Protein AF-A0AAU5T8U6-F1 (afdb_monomer_lite)

Sequence (172 aa):
MTAVRATFSAGTVQLHRGPLGPRSTDRKGGPKYLASGFLRCGADLVAGGTCGRPMSGRSTTRSRKSPYNYVCNGAAGRGCGRCAISGPLVDDAIERLLFTEGGQGGVRLPDPMRLRWLYGEMAFDEKRRVVASVFDCLVIKPGRKGNHVWDYARVVPVWKWADRLRTPVVVA

Structure (mmCIF, N/CA/C/O backbone):
data_AF-A0AAU5T8U6-F1
#
_entry.id   AF-A0AAU5T8U6-F1
#
loop_
_atom_site.group_PDB
_atom_site.id
_atom_site.type_symbol
_atom_site.label_atom_id
_atom_site.label_alt_id
_atom_site.label_comp_id
_atom_site.label_asym_id
_atom_site.label_entity_id
_atom_site.label_seq_id
_atom_site.pdbx_PDB_ins_code
_atom_site.Cartn_x
_atom_site.Cartn_y
_atom_site.Cartn_z
_atom_site.occupancy
_atom_site.B_iso_or_equiv
_atom_site.auth_seq_id
_atom_site.auth_comp_id
_atom_site.auth_asym_id
_atom_site.auth_atom_id
_atom_site.pdbx_PDB_model_num
ATOM 1 N N . MET A 1 1 ? 45.856 -16.655 58.610 1.00 42.62 1 MET A N 1
ATOM 2 C CA . MET A 1 1 ? 45.299 -16.313 57.283 1.00 42.62 1 MET A CA 1
ATOM 3 C C . MET A 1 1 ? 43.802 -16.567 57.327 1.00 42.62 1 MET A C 1
ATOM 5 O O . MET A 1 1 ? 43.385 -17.668 57.655 1.00 42.62 1 MET A O 1
ATOM 9 N N . THR A 1 2 ? 43.024 -15.505 57.162 1.00 39.50 2 THR A N 1
ATOM 10 C CA . THR A 1 2 ? 41.605 -15.371 57.518 1.00 39.50 2 THR A CA 1
ATOM 11 C C . THR A 1 2 ? 40.702 -15.866 56.386 1.00 39.50 2 THR A C 1
ATOM 13 O O . THR A 1 2 ? 40.826 -15.406 55.255 1.00 39.50 2 THR A O 1
ATOM 16 N N . ALA A 1 3 ? 39.785 -16.791 56.681 1.00 47.53 3 ALA A N 1
ATOM 17 C CA . ALA A 1 3 ? 38.786 -17.272 55.731 1.00 47.53 3 ALA A CA 1
ATOM 18 C C . ALA A 1 3 ? 37.598 -16.296 55.669 1.00 47.53 3 ALA A C 1
ATOM 20 O O . ALA A 1 3 ? 36.869 -16.130 56.646 1.00 47.53 3 ALA A O 1
ATOM 21 N N . VAL A 1 4 ? 37.397 -15.656 54.516 1.00 43.59 4 VAL A N 1
ATOM 22 C CA . VAL A 1 4 ? 36.228 -14.808 54.243 1.00 43.59 4 VAL A CA 1
ATOM 23 C C . VAL A 1 4 ? 35.088 -15.703 53.750 1.00 43.59 4 VAL A C 1
ATOM 25 O O . VAL A 1 4 ? 35.112 -16.202 52.628 1.00 43.59 4 VAL A O 1
ATOM 28 N N . ARG A 1 5 ? 34.088 -15.933 54.606 1.00 42.84 5 ARG A N 1
ATOM 29 C CA . ARG A 1 5 ? 32.811 -16.569 54.248 1.00 42.84 5 ARG A CA 1
ATOM 30 C C . ARG A 1 5 ? 31.879 -15.500 53.672 1.00 42.84 5 ARG A C 1
ATOM 32 O O . ARG A 1 5 ? 31.473 -14.597 54.395 1.00 42.84 5 ARG A O 1
ATOM 39 N N . ALA A 1 6 ? 31.520 -15.609 52.395 1.00 44.62 6 ALA A N 1
ATOM 40 C CA . ALA A 1 6 ? 30.463 -14.789 51.811 1.00 44.62 6 ALA A CA 1
ATOM 41 C C . ALA A 1 6 ? 29.090 -15.344 52.228 1.00 44.62 6 ALA A C 1
ATOM 43 O O . ALA A 1 6 ? 28.712 -16.450 51.841 1.00 44.62 6 ALA A O 1
ATOM 44 N N . THR A 1 7 ? 28.346 -14.589 53.034 1.00 53.47 7 THR A N 1
ATOM 45 C CA . THR A 1 7 ? 26.918 -14.815 53.283 1.00 53.47 7 THR A CA 1
ATOM 46 C C . THR A 1 7 ? 26.116 -14.185 52.150 1.00 53.47 7 THR A C 1
ATOM 48 O O . THR A 1 7 ? 26.050 -12.962 52.047 1.00 53.47 7 THR A O 1
ATOM 51 N N . PHE A 1 8 ? 25.500 -15.008 51.302 1.00 50.41 8 PHE A N 1
ATOM 52 C CA . PHE A 1 8 ? 24.484 -14.547 50.358 1.00 50.41 8 PHE A CA 1
ATOM 53 C C . PHE A 1 8 ? 23.104 -14.714 50.994 1.00 50.41 8 PHE A C 1
ATOM 55 O O . PHE A 1 8 ? 22.689 -15.825 51.323 1.00 50.41 8 PHE A O 1
ATOM 62 N N . SER A 1 9 ? 22.408 -13.598 51.187 1.00 50.16 9 SER A N 1
ATOM 63 C CA . SER A 1 9 ? 21.018 -13.546 51.637 1.00 50.16 9 SER A CA 1
ATOM 64 C C . SER A 1 9 ? 20.085 -13.994 50.510 1.00 50.16 9 SER A C 1
ATOM 66 O O . SER A 1 9 ? 20.236 -13.566 49.364 1.00 50.16 9 SER A O 1
ATOM 68 N N . ALA A 1 10 ? 19.086 -14.816 50.827 1.00 50.06 10 ALA A N 1
ATOM 69 C CA . ALA A 1 10 ? 18.008 -15.146 49.903 1.00 50.06 10 ALA A CA 1
ATOM 70 C C . ALA A 1 10 ? 17.163 -13.888 49.627 1.00 50.06 10 ALA A C 1
ATOM 72 O O . ALA A 1 10 ? 16.480 -13.405 50.526 1.00 50.06 10 ALA A O 1
ATOM 73 N N . GLY A 1 11 ? 17.213 -13.338 48.407 1.00 48.78 11 GLY A N 1
ATOM 74 C CA . GLY A 1 11 ? 16.293 -12.252 48.048 1.00 48.78 11 GLY A CA 1
ATOM 75 C C . GLY A 1 11 ? 16.557 -11.456 46.771 1.00 48.78 11 GLY A C 1
ATOM 76 O O . GLY A 1 11 ? 15.625 -10.835 46.273 1.00 48.78 11 GLY A O 1
ATOM 77 N N . THR A 1 12 ? 17.754 -11.468 46.184 1.00 47.97 12 THR A N 1
ATOM 78 C CA . THR A 1 12 ? 18.013 -10.705 44.949 1.00 47.97 12 THR A CA 1
ATOM 79 C C . THR A 1 12 ? 18.247 -11.637 43.768 1.00 47.97 12 THR A C 1
ATOM 81 O O . THR A 1 12 ? 19.340 -12.142 43.528 1.00 47.97 12 THR A O 1
ATOM 84 N N . VAL A 1 13 ? 17.194 -11.858 42.976 1.00 47.91 13 VAL A N 1
ATOM 85 C CA . VAL A 1 13 ? 17.297 -12.480 41.647 1.00 47.91 13 VAL A CA 1
ATOM 86 C C . VAL A 1 13 ? 17.877 -11.447 40.675 1.00 47.91 13 VAL A C 1
ATOM 88 O O . VAL A 1 13 ? 17.213 -10.978 39.757 1.00 47.91 13 VAL A O 1
ATOM 91 N N . GLN A 1 14 ? 19.140 -11.071 40.873 1.00 50.94 14 GLN A N 1
ATOM 92 C CA . GLN A 1 14 ? 19.944 -10.440 39.830 1.00 50.94 14 GLN A CA 1
ATOM 93 C C . GLN A 1 14 ? 20.691 -11.562 39.101 1.00 50.94 14 GLN A C 1
ATOM 95 O O . GLN A 1 14 ? 21.884 -11.789 39.283 1.00 50.94 14 GLN A O 1
ATOM 100 N N . LEU A 1 15 ? 19.956 -12.328 38.291 1.00 48.25 15 LEU A N 1
ATOM 101 C CA . LEU A 1 15 ? 20.574 -13.289 37.386 1.00 48.25 15 LEU A CA 1
ATOM 102 C C . LEU A 1 15 ? 21.314 -12.504 36.300 1.00 48.25 15 LEU A C 1
ATOM 104 O O . LEU A 1 15 ? 20.708 -12.014 35.344 1.00 48.25 15 LEU A O 1
ATOM 108 N N . HIS A 1 16 ? 22.636 -12.406 36.435 1.00 45.97 16 HIS A N 1
ATOM 109 C CA . HIS A 1 16 ? 23.517 -12.166 35.300 1.00 45.97 16 HIS A CA 1
ATOM 110 C C . HIS A 1 16 ? 23.213 -13.236 34.242 1.00 45.97 16 HIS A C 1
ATOM 112 O O . HIS A 1 16 ? 23.519 -14.416 34.413 1.00 45.97 16 HIS A O 1
ATOM 118 N N . ARG A 1 17 ? 22.529 -12.833 33.164 1.00 51.41 17 ARG A N 1
ATOM 119 C CA . ARG A 1 17 ? 22.159 -13.725 32.061 1.00 51.41 17 ARG A CA 1
ATOM 120 C C . ARG A 1 17 ? 23.419 -14.201 31.346 1.00 51.41 17 ARG A C 1
ATOM 122 O O . ARG A 1 17 ? 24.045 -13.438 30.614 1.00 51.41 17 ARG A O 1
ATOM 129 N N . GLY A 1 18 ? 23.746 -15.477 31.524 1.00 51.78 18 GLY A N 1
ATOM 130 C CA . GLY A 1 18 ? 24.714 -16.170 30.686 1.00 51.78 18 GLY A CA 1
ATOM 131 C C . GLY A 1 18 ? 24.225 -16.285 29.228 1.00 51.78 18 GLY A C 1
ATOM 132 O O . GLY A 1 18 ? 23.016 -16.292 28.975 1.00 51.78 18 GLY A O 1
ATOM 133 N N . PRO A 1 19 ? 25.141 -16.414 28.255 1.00 56.94 19 PRO A N 1
ATOM 134 C CA . PRO A 1 19 ? 24.857 -16.399 26.813 1.00 56.94 19 PRO A CA 1
ATOM 135 C C . PRO A 1 19 ? 24.065 -17.612 26.275 1.00 56.94 19 PRO A C 1
ATOM 137 O O . PRO A 1 19 ? 23.856 -17.711 25.068 1.00 56.94 19 PRO A O 1
ATOM 140 N N . LEU A 1 20 ? 23.602 -18.518 27.143 1.00 50.72 20 LEU A N 1
ATOM 141 C CA . LEU A 1 20 ? 22.969 -19.795 26.785 1.00 50.72 20 LEU A CA 1
ATOM 142 C C . LEU A 1 20 ? 21.483 -19.892 27.168 1.00 50.72 20 LEU A C 1
ATOM 144 O O . LEU A 1 20 ? 20.877 -20.948 27.008 1.00 50.72 20 LEU A O 1
ATOM 148 N N . GLY A 1 21 ? 20.869 -18.809 27.657 1.00 50.69 21 GLY A N 1
ATOM 149 C CA . GLY A 1 21 ? 19.421 -18.793 27.861 1.00 50.69 21 GLY A CA 1
ATOM 150 C C . GLY A 1 21 ? 18.693 -18.985 26.520 1.00 50.69 21 GLY A C 1
ATOM 151 O O . GLY A 1 21 ? 19.007 -18.251 25.575 1.00 50.69 21 GLY A O 1
ATOM 152 N N . PRO A 1 22 ? 17.735 -19.926 26.397 1.00 51.31 22 PRO A N 1
ATOM 153 C CA . PRO A 1 22 ? 16.959 -20.074 25.173 1.00 51.31 22 PRO A CA 1
ATOM 154 C C . PRO A 1 22 ? 16.289 -18.736 24.864 1.00 51.31 22 PRO A C 1
ATOM 156 O O . PRO A 1 22 ? 15.526 -18.196 25.670 1.00 51.31 22 PRO A O 1
ATOM 159 N N . ARG A 1 23 ? 16.616 -18.149 23.706 1.00 54.56 23 ARG A N 1
ATOM 160 C CA . ARG A 1 23 ? 15.917 -16.950 23.250 1.00 54.56 23 ARG A CA 1
ATOM 161 C C . ARG A 1 23 ? 14.473 -17.373 23.021 1.00 54.56 23 ARG A C 1
ATOM 163 O O . ARG A 1 23 ? 14.213 -18.196 22.150 1.00 54.56 23 ARG A O 1
ATOM 170 N N . SER A 1 24 ? 13.545 -16.811 23.789 1.00 49.38 24 SER A N 1
ATOM 171 C CA . SER A 1 24 ? 12.123 -16.857 23.457 1.00 49.38 24 SER A CA 1
ATOM 172 C C . SER A 1 24 ? 11.917 -16.070 22.157 1.00 49.38 24 SER A C 1
ATOM 174 O O . SER A 1 24 ? 11.592 -14.888 22.154 1.00 49.38 24 SER A O 1
ATOM 176 N N . THR A 1 25 ? 12.224 -16.701 21.026 1.00 50.47 25 THR A N 1
ATOM 177 C CA . THR A 1 25 ? 11.924 -16.217 19.672 1.00 50.47 25 THR A CA 1
ATOM 178 C C . THR A 1 25 ? 10.627 -16.830 19.152 1.00 50.47 25 THR A C 1
ATOM 180 O O . THR A 1 25 ? 10.393 -16.843 17.947 1.00 50.47 25 THR A O 1
ATOM 183 N N . ASP A 1 26 ? 9.785 -17.354 20.046 1.00 48.09 26 ASP A N 1
ATOM 184 C CA . ASP A 1 26 ? 8.631 -18.181 19.679 1.00 48.09 26 ASP A CA 1
ATOM 185 C C . ASP A 1 26 ? 7.413 -17.369 19.203 1.00 48.09 26 ASP A C 1
ATOM 187 O O . ASP A 1 26 ? 6.446 -17.894 18.663 1.00 48.09 26 ASP A O 1
ATOM 191 N N . ARG A 1 27 ? 7.472 -16.037 19.297 1.00 50.72 27 ARG A N 1
ATOM 192 C CA . ARG A 1 27 ? 6.530 -15.155 18.603 1.00 50.72 27 ARG A CA 1
ATOM 193 C C . ARG A 1 27 ? 7.274 -14.412 17.510 1.00 50.72 27 ARG A C 1
ATOM 195 O O . ARG A 1 27 ? 7.929 -13.403 17.768 1.00 50.72 27 ARG A O 1
ATOM 202 N N . LYS A 1 28 ? 7.146 -14.883 16.264 1.00 57.75 28 LYS A N 1
ATOM 203 C CA . LYS A 1 28 ? 7.395 -14.021 15.101 1.00 57.75 28 LYS A CA 1
ATOM 204 C C . LYS A 1 28 ? 6.536 -12.776 15.298 1.00 57.75 28 LYS A C 1
ATOM 206 O O . LYS A 1 28 ? 5.312 -12.875 15.301 1.00 57.75 28 LYS A O 1
ATOM 211 N N . GLY A 1 29 ? 7.184 -11.635 15.534 1.00 64.50 29 GLY A N 1
ATOM 212 C CA . GLY A 1 29 ? 6.495 -10.364 15.718 1.00 64.50 29 GLY A CA 1
ATOM 213 C C . GLY A 1 29 ? 5.513 -10.144 14.573 1.00 64.50 29 GLY A C 1
ATOM 214 O O . GLY A 1 29 ? 5.848 -10.395 13.410 1.00 64.50 29 GLY A O 1
ATOM 215 N N . GLY A 1 30 ? 4.295 -9.729 14.917 1.00 74.38 30 GLY A N 1
ATOM 216 C CA . GLY A 1 30 ? 3.261 -9.436 13.939 1.00 74.38 30 GLY A CA 1
ATOM 217 C C . GLY A 1 30 ? 3.726 -8.401 12.905 1.00 74.38 30 GLY A C 1
ATOM 218 O O . GLY A 1 30 ? 4.748 -7.726 13.082 1.00 74.38 30 GLY A O 1
ATOM 219 N N . PRO A 1 31 ? 3.002 -8.265 11.787 1.00 85.38 31 PRO A N 1
ATOM 220 C CA . PRO A 1 31 ? 3.367 -7.322 10.744 1.00 85.38 31 PRO A CA 1
ATOM 221 C C . PRO A 1 31 ? 3.485 -5.894 11.293 1.00 85.38 31 PRO A C 1
ATOM 223 O O . PRO A 1 31 ? 2.545 -5.368 11.868 1.00 85.38 31 PRO A O 1
ATOM 226 N N . LYS A 1 32 ? 4.627 -5.237 11.072 1.00 89.44 32 LYS A N 1
ATOM 227 C CA . LYS A 1 32 ? 4.894 -3.889 11.613 1.00 89.44 32 LYS A CA 1
ATOM 228 C C . LYS A 1 32 ? 4.158 -2.750 10.889 1.00 89.44 32 LYS A C 1
ATOM 230 O O . LYS A 1 32 ? 4.033 -1.659 11.426 1.00 89.44 32 LYS A O 1
ATOM 235 N N . TYR A 1 33 ? 3.724 -2.982 9.653 1.00 93.00 33 TYR A N 1
ATOM 236 C CA . TYR A 1 33 ? 3.187 -1.944 8.764 1.00 93.00 33 TYR A CA 1
ATOM 237 C C . TYR A 1 33 ? 1.930 -2.441 8.058 1.00 93.00 33 TYR A C 1
ATOM 239 O O . TYR A 1 33 ? 1.817 -3.648 7.823 1.00 93.00 33 TYR A O 1
ATOM 247 N N . LEU A 1 34 ? 1.023 -1.537 7.686 1.00 93.94 34 LEU A N 1
ATOM 248 C CA . LEU A 1 34 ? -0.316 -1.870 7.194 1.00 93.94 34 LEU A CA 1
ATOM 249 C C . LEU A 1 34 ? -0.271 -2.814 5.984 1.00 93.94 34 LEU A C 1
ATOM 251 O O . LEU A 1 34 ? -0.844 -3.901 6.026 1.00 93.94 34 LEU A O 1
ATOM 255 N N . ALA A 1 35 ? 0.517 -2.478 4.962 1.00 94.44 35 ALA A N 1
ATOM 256 C CA . ALA A 1 35 ? 0.611 -3.258 3.728 1.00 94.44 35 ALA A CA 1
ATOM 257 C C . ALA A 1 35 ? 1.591 -4.454 3.789 1.00 94.44 35 ALA A C 1
ATOM 259 O O . ALA A 1 35 ? 1.798 -5.159 2.797 1.00 94.44 35 ALA A O 1
ATOM 260 N N . SER A 1 36 ? 2.223 -4.721 4.942 1.00 93.44 36 SER A N 1
ATOM 261 C CA . SER A 1 36 ? 3.190 -5.826 5.066 1.00 93.44 36 SER A CA 1
ATOM 262 C C . SER A 1 36 ? 2.536 -7.170 4.740 1.00 93.44 36 SER A C 1
ATOM 264 O O . SER A 1 36 ? 1.514 -7.514 5.329 1.00 93.44 36 SER A O 1
ATOM 266 N N . GLY A 1 37 ? 3.136 -7.931 3.822 1.00 91.75 37 GLY A N 1
ATOM 267 C CA . GLY A 1 37 ? 2.618 -9.222 3.348 1.00 91.75 37 GLY A CA 1
ATOM 268 C C . GLY A 1 37 ? 1.704 -9.135 2.119 1.00 91.75 37 GLY A C 1
ATOM 269 O O . GLY A 1 37 ? 1.676 -10.088 1.339 1.00 91.75 37 GLY A O 1
ATOM 270 N N . PHE A 1 38 ? 1.054 -7.990 1.882 1.00 95.12 38 PHE A N 1
ATOM 271 C CA . PHE A 1 38 ? 0.134 -7.787 0.752 1.00 95.12 38 PHE A CA 1
ATOM 272 C C . PHE A 1 38 ? 0.836 -7.304 -0.520 1.00 95.12 38 PHE A C 1
ATOM 274 O O . PHE A 1 38 ? 0.350 -7.530 -1.622 1.00 95.12 38 PHE A O 1
ATOM 281 N N . LEU A 1 39 ? 1.996 -6.655 -0.397 1.00 95.88 39 LEU A N 1
ATOM 282 C CA . LEU A 1 39 ? 2.686 -6.080 -1.550 1.00 95.88 39 LEU A CA 1
ATOM 283 C C . LEU A 1 39 ? 3.453 -7.122 -2.375 1.00 95.88 39 LEU A C 1
ATOM 285 O O . LEU A 1 39 ? 4.162 -7.980 -1.831 1.00 95.88 39 LEU A O 1
ATOM 289 N N . ARG A 1 40 ? 3.368 -6.992 -3.700 1.00 95.81 40 ARG A N 1
ATOM 290 C CA . ARG A 1 40 ? 4.091 -7.785 -4.701 1.00 95.81 40 ARG A CA 1
ATOM 291 C C . ARG A 1 40 ? 4.834 -6.864 -5.663 1.00 95.81 40 ARG A C 1
ATOM 293 O O . ARG A 1 40 ? 4.356 -5.793 -6.025 1.00 95.81 40 ARG A O 1
ATOM 300 N N . CYS A 1 41 ? 6.030 -7.265 -6.071 1.00 95.75 41 CYS A N 1
ATOM 301 C CA . CYS A 1 41 ? 6.834 -6.499 -7.015 1.00 95.75 41 CYS A CA 1
ATOM 302 C C . CYS A 1 41 ? 6.331 -6.699 -8.451 1.00 95.75 41 CYS A C 1
ATOM 304 O O . CYS A 1 41 ? 6.361 -7.813 -8.958 1.00 95.75 41 CYS A O 1
ATOM 306 N N . GLY A 1 42 ? 5.932 -5.620 -9.122 1.00 94.50 42 GLY A N 1
ATOM 307 C CA . GLY A 1 42 ? 5.507 -5.621 -10.526 1.00 94.50 42 GLY A CA 1
ATOM 308 C C . GLY A 1 42 ? 6.596 -5.193 -11.510 1.00 94.50 42 GLY A C 1
ATOM 309 O O . GLY A 1 42 ? 6.270 -4.618 -12.538 1.00 94.50 42 GLY A O 1
ATOM 310 N N . ALA A 1 43 ? 7.879 -5.364 -11.174 1.00 93.25 43 ALA A N 1
ATOM 311 C CA . ALA A 1 43 ? 8.968 -5.047 -12.098 1.00 93.25 43 ALA A CA 1
ATOM 312 C C . ALA A 1 43 ? 9.121 -6.135 -13.158 1.00 93.25 43 ALA A C 1
ATOM 314 O O . ALA A 1 43 ? 9.160 -7.314 -12.803 1.00 93.25 43 ALA A O 1
ATOM 315 N N . ASP A 1 44 ? 9.307 -5.736 -14.411 1.00 92.50 44 ASP A N 1
ATOM 316 C CA . ASP A 1 44 ? 9.619 -6.668 -15.491 1.00 92.50 44 ASP A CA 1
ATOM 317 C C . ASP A 1 44 ? 11.025 -7.255 -15.308 1.00 92.50 44 ASP A C 1
ATOM 319 O O . ASP A 1 44 ? 11.969 -6.564 -14.893 1.00 92.50 44 ASP A O 1
ATOM 323 N N . LEU A 1 45 ? 11.159 -8.553 -15.573 1.00 87.88 45 LEU A N 1
ATOM 324 C CA . LEU A 1 45 ? 12.414 -9.296 -15.529 1.00 87.88 45 LEU A CA 1
ATOM 325 C C . LEU A 1 45 ? 13.021 -9.408 -16.933 1.00 87.88 45 LEU A C 1
ATOM 327 O O . LEU A 1 45 ? 12.316 -9.407 -17.934 1.00 87.88 45 LEU A O 1
ATOM 331 N N . VAL A 1 46 ? 14.351 -9.532 -17.004 1.00 81.94 46 VAL A N 1
ATOM 332 C CA . VAL A 1 46 ? 15.090 -9.625 -18.283 1.00 81.94 46 VAL A CA 1
ATOM 333 C C . VAL A 1 46 ? 14.719 -10.891 -19.064 1.00 81.94 46 VAL A C 1
ATOM 335 O O . VAL A 1 46 ? 14.695 -10.871 -20.285 1.00 81.94 46 VAL A O 1
ATOM 338 N N . ALA A 1 47 ? 14.372 -11.969 -18.360 1.00 77.88 47 ALA A N 1
ATOM 339 C CA . ALA A 1 47 ? 13.948 -13.241 -18.945 1.00 77.88 47 ALA A CA 1
ATOM 340 C C . ALA A 1 47 ? 12.491 -13.239 -19.463 1.00 77.88 47 ALA A C 1
ATOM 342 O O . ALA A 1 47 ? 11.971 -14.292 -19.819 1.00 77.88 47 ALA A O 1
ATOM 343 N N . GLY A 1 48 ? 11.820 -12.081 -19.473 1.00 80.44 48 GLY A N 1
ATOM 344 C CA . GLY A 1 48 ? 10.378 -11.982 -19.679 1.00 80.44 48 GLY A CA 1
ATOM 345 C C . GLY A 1 48 ? 9.590 -12.233 -18.387 1.00 80.44 48 GLY A C 1
ATOM 346 O O . GLY A 1 48 ? 10.053 -12.900 -17.460 1.00 80.44 48 GLY A O 1
ATOM 347 N N . GLY A 1 49 ? 8.393 -11.651 -18.303 1.00 86.06 49 GLY A N 1
ATOM 348 C CA . GLY A 1 49 ? 7.511 -11.750 -17.136 1.00 86.06 49 GLY A CA 1
ATOM 349 C C . GLY A 1 49 ? 7.785 -10.725 -16.028 1.00 86.06 49 GLY A C 1
ATOM 350 O O . GLY A 1 49 ? 8.697 -9.903 -16.110 1.00 86.06 49 GLY A O 1
ATOM 351 N N . THR A 1 50 ? 6.968 -10.771 -14.971 1.00 92.06 50 THR A N 1
ATOM 352 C CA . THR A 1 50 ? 7.051 -9.851 -13.822 1.00 92.06 50 THR A CA 1
ATOM 353 C C . THR A 1 50 ? 7.681 -10.525 -12.604 1.00 92.06 50 THR A C 1
ATOM 355 O O . THR A 1 50 ? 7.624 -11.741 -12.437 1.00 92.06 50 THR A O 1
ATOM 358 N N . CYS A 1 51 ? 8.298 -9.737 -11.722 1.00 93.19 51 CYS A N 1
ATOM 359 C CA . CYS A 1 51 ? 9.004 -10.258 -10.555 1.00 93.19 51 CYS A CA 1
ATOM 360 C C . CYS A 1 51 ? 8.089 -11.036 -9.599 1.00 93.19 51 CYS A C 1
ATOM 362 O O . CYS A 1 51 ? 8.489 -12.078 -9.085 1.00 93.19 51 CYS A O 1
ATOM 364 N N . GLY A 1 52 ? 6.909 -10.505 -9.279 1.00 92.12 52 GLY A N 1
ATOM 365 C CA . GLY A 1 52 ? 5.909 -11.136 -8.413 1.00 92.12 52 GLY A CA 1
ATOM 366 C C . GLY A 1 52 ? 6.342 -11.376 -6.961 1.00 92.12 52 GLY A C 1
ATOM 367 O O . GLY A 1 52 ? 5.548 -11.839 -6.150 1.00 92.12 52 GLY A O 1
ATOM 368 N N . ARG A 1 53 ? 7.586 -11.077 -6.573 1.00 94.56 53 ARG A N 1
ATOM 369 C CA . ARG A 1 53 ? 8.090 -11.388 -5.228 1.00 94.56 53 ARG A CA 1
ATOM 370 C C . ARG A 1 53 ? 7.507 -10.457 -4.160 1.00 94.56 53 ARG A C 1
ATOM 372 O O . ARG A 1 53 ? 7.270 -9.277 -4.444 1.00 94.56 53 ARG A O 1
ATOM 379 N N . PRO A 1 54 ? 7.310 -10.949 -2.921 1.00 93.81 54 PRO A N 1
ATOM 380 C CA . PRO A 1 54 ? 6.806 -10.132 -1.825 1.00 93.81 54 PRO A CA 1
ATOM 381 C C . PRO A 1 54 ? 7.767 -8.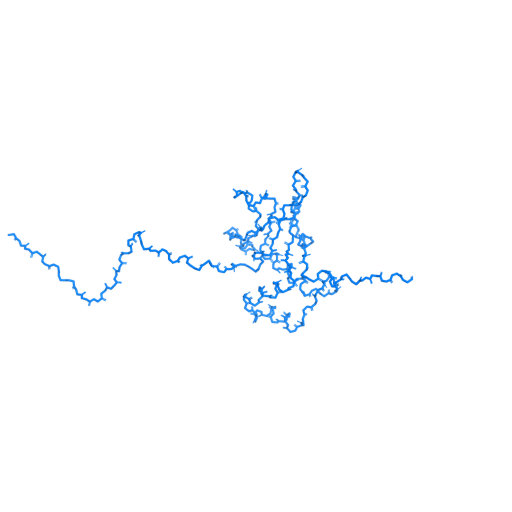986 -1.498 1.00 93.81 54 PRO A C 1
ATOM 383 O O . PRO A 1 54 ? 8.990 -9.158 -1.479 1.00 93.81 54 PRO A O 1
ATOM 386 N N . MET A 1 55 ? 7.211 -7.812 -1.206 1.00 93.94 55 MET A N 1
ATOM 387 C CA . MET A 1 55 ? 7.992 -6.667 -0.735 1.00 93.94 55 MET A CA 1
ATOM 388 C C . MET A 1 55 ? 8.021 -6.629 0.794 1.00 93.94 55 MET A C 1
ATOM 390 O O . MET A 1 55 ? 7.036 -6.948 1.458 1.00 93.94 55 MET A O 1
ATOM 394 N N . SER A 1 56 ? 9.155 -6.219 1.364 1.00 91.56 56 SER A N 1
ATOM 395 C CA . SER A 1 56 ? 9.313 -6.075 2.815 1.00 91.56 56 SER A CA 1
ATOM 396 C C . SER A 1 56 ? 9.358 -4.611 3.217 1.00 91.56 56 SER A C 1
ATOM 398 O O . SER A 1 56 ? 10.073 -3.834 2.579 1.00 91.56 56 SER A O 1
ATOM 400 N N . GLY A 1 57 ? 8.677 -4.265 4.307 1.00 90.75 57 GLY A N 1
ATOM 401 C CA . GLY A 1 57 ? 8.820 -2.959 4.937 1.00 90.75 57 GLY A CA 1
ATOM 402 C C . GLY A 1 57 ? 10.162 -2.833 5.658 1.00 90.75 57 GLY A C 1
ATOM 403 O O . GLY A 1 57 ? 10.593 -3.759 6.346 1.00 90.75 57 GLY A O 1
ATOM 404 N N . ARG A 1 58 ? 10.817 -1.685 5.515 1.00 88.06 58 ARG A N 1
ATOM 405 C CA . ARG A 1 58 ? 12.030 -1.304 6.236 1.00 88.06 58 ARG A CA 1
ATOM 406 C C . ARG A 1 58 ? 11.827 0.082 6.824 1.00 88.06 58 ARG A C 1
ATOM 408 O O . ARG A 1 58 ? 11.352 0.985 6.142 1.00 88.06 58 ARG A O 1
ATOM 415 N N . SER A 1 59 ? 12.192 0.260 8.089 1.00 87.19 59 SER A N 1
ATOM 416 C CA . SER A 1 59 ? 12.256 1.595 8.679 1.00 87.19 59 SER A CA 1
ATOM 417 C C . SER A 1 59 ? 13.375 2.386 8.019 1.00 87.19 59 SER A C 1
ATOM 419 O O . SER A 1 59 ? 14.471 1.858 7.820 1.00 87.19 59 SER A O 1
ATOM 421 N N . THR A 1 60 ? 13.117 3.655 7.728 1.00 81.44 60 THR A N 1
ATOM 422 C CA . THR A 1 60 ? 14.145 4.595 7.296 1.00 81.44 60 THR A CA 1
ATOM 423 C C . THR A 1 60 ? 14.354 5.620 8.404 1.00 81.44 60 THR A C 1
ATOM 425 O O . THR A 1 60 ? 13.403 6.187 8.931 1.00 81.44 60 THR A O 1
ATOM 428 N N . THR A 1 61 ? 15.605 5.855 8.788 1.00 72.62 61 THR A N 1
ATOM 429 C CA . THR A 1 61 ? 15.961 6.886 9.779 1.00 72.62 61 THR A CA 1
ATOM 430 C C . THR A 1 61 ? 16.155 8.263 9.145 1.00 72.62 61 THR A C 1
ATOM 432 O O . THR A 1 61 ? 16.377 9.242 9.846 1.00 72.62 61 THR A O 1
ATOM 435 N N . ARG A 1 62 ? 16.090 8.352 7.810 1.00 69.00 62 ARG A N 1
ATOM 436 C CA . ARG A 1 62 ? 16.557 9.513 7.040 1.00 69.00 62 ARG A CA 1
ATOM 437 C C . ARG A 1 62 ? 15.457 10.499 6.642 1.00 69.00 62 ARG A C 1
ATOM 439 O O . ARG A 1 62 ? 15.774 11.541 6.084 1.00 69.00 62 ARG A O 1
ATOM 446 N N . SER A 1 63 ? 14.180 10.190 6.877 1.00 74.69 63 SER A N 1
ATOM 447 C CA . SER A 1 63 ? 13.076 11.066 6.470 1.00 74.69 63 SER A CA 1
ATOM 448 C C . SER A 1 63 ? 11.919 11.035 7.459 1.00 74.69 63 SER A C 1
ATOM 450 O O . SER A 1 63 ? 11.340 9.982 7.714 1.00 74.69 63 SER A O 1
ATOM 452 N N . ARG A 1 64 ? 11.518 12.219 7.939 1.00 74.50 64 ARG A N 1
ATOM 453 C CA . ARG A 1 64 ? 10.282 12.393 8.721 1.00 74.50 64 ARG A CA 1
ATOM 454 C C . ARG A 1 64 ? 9.024 12.151 7.882 1.00 74.50 64 ARG A C 1
ATOM 456 O O . ARG A 1 64 ? 8.036 11.662 8.409 1.00 74.50 64 ARG A O 1
ATOM 463 N N . LYS A 1 65 ? 9.066 12.469 6.581 1.00 74.38 65 LYS A N 1
ATOM 464 C CA . LYS A 1 65 ? 7.930 12.307 5.650 1.00 74.38 65 LYS A CA 1
ATOM 465 C C . LYS A 1 65 ? 7.750 10.865 5.172 1.00 74.38 65 LYS A C 1
ATOM 467 O O . LYS A 1 65 ? 6.707 10.506 4.644 1.00 74.38 65 LYS A O 1
ATOM 472 N N . SER A 1 66 ? 8.781 10.032 5.276 1.00 79.75 66 SER A N 1
ATOM 473 C CA . SER A 1 66 ? 8.738 8.632 4.839 1.00 79.75 66 SER A CA 1
ATOM 474 C C . SER A 1 66 ? 9.511 7.766 5.832 1.00 79.75 66 SER A C 1
ATOM 476 O O . SER A 1 66 ? 10.587 7.258 5.507 1.00 79.75 66 SER A O 1
ATOM 478 N N . PRO A 1 67 ? 8.979 7.602 7.059 1.00 87.12 67 PRO A N 1
ATOM 479 C CA . PRO A 1 67 ? 9.667 6.910 8.152 1.00 87.12 67 PRO A CA 1
ATOM 480 C C . PRO A 1 67 ? 9.889 5.419 7.868 1.00 87.12 67 PRO A C 1
ATOM 482 O O . PRO A 1 67 ? 10.634 4.736 8.571 1.00 87.12 67 PRO A O 1
ATOM 485 N N . TYR A 1 68 ? 9.255 4.886 6.825 1.00 92.25 68 TYR A N 1
ATOM 486 C CA . TYR A 1 68 ? 9.477 3.537 6.343 1.00 92.25 68 TYR A CA 1
ATOM 487 C C . TYR A 1 68 ? 9.194 3.438 4.840 1.00 92.25 68 TYR A C 1
ATOM 489 O O . TYR A 1 68 ? 8.490 4.268 4.261 1.00 92.25 68 TYR A O 1
ATOM 497 N N . ASN A 1 69 ? 9.764 2.423 4.200 1.00 92.94 69 ASN A N 1
ATOM 498 C CA . ASN A 1 69 ? 9.539 2.105 2.797 1.00 92.94 69 ASN A CA 1
ATOM 499 C C . ASN A 1 69 ? 9.344 0.603 2.602 1.00 92.94 69 ASN A C 1
ATOM 501 O O . ASN A 1 69 ? 9.831 -0.215 3.379 1.00 92.94 69 ASN A O 1
ATOM 505 N N . TYR A 1 70 ? 8.655 0.232 1.533 1.00 93.50 70 TYR A N 1
ATOM 506 C CA . TYR A 1 70 ? 8.612 -1.139 1.060 1.00 93.50 70 TYR A CA 1
ATOM 507 C C . TYR A 1 70 ? 9.603 -1.315 -0.076 1.00 93.50 70 TYR A C 1
ATOM 509 O O . TYR A 1 70 ? 9.637 -0.519 -1.015 1.00 93.50 70 TYR A O 1
ATOM 517 N N . VAL A 1 71 ? 10.392 -2.383 -0.006 1.00 93.56 71 VAL A N 1
ATOM 518 C CA . VAL A 1 71 ? 11.392 -2.710 -1.023 1.00 93.56 71 VAL A CA 1
ATOM 519 C C . VAL A 1 71 ? 11.276 -4.162 -1.456 1.00 93.56 71 VAL A C 1
ATOM 521 O O . VAL A 1 71 ? 11.013 -5.061 -0.652 1.00 93.56 71 VAL A O 1
ATOM 524 N N . CYS A 1 72 ? 11.495 -4.400 -2.745 1.00 94.12 72 CYS A N 1
ATOM 525 C CA . CYS A 1 72 ? 11.727 -5.737 -3.262 1.00 94.12 72 CYS A CA 1
ATOM 526 C C . CYS A 1 72 ? 13.151 -6.164 -2.871 1.00 94.12 72 CYS A C 1
ATOM 528 O O . CYS A 1 72 ? 14.120 -5.523 -3.269 1.00 94.12 72 CYS A O 1
ATOM 530 N N . ASN A 1 73 ? 13.306 -7.225 -2.076 1.00 86.62 73 ASN A N 1
ATOM 531 C CA . ASN A 1 73 ? 14.612 -7.618 -1.528 1.00 86.62 73 ASN A CA 1
ATOM 532 C C . ASN A 1 73 ? 15.489 -8.364 -2.548 1.00 86.62 73 ASN A C 1
ATOM 534 O O . ASN A 1 73 ? 15.711 -9.567 -2.412 1.00 86.62 73 ASN A O 1
ATOM 538 N N . GLY A 1 74 ? 16.021 -7.642 -3.538 1.00 82.44 74 GLY A N 1
ATOM 539 C CA . GLY A 1 74 ? 16.990 -8.185 -4.498 1.00 82.44 74 GLY A CA 1
ATOM 540 C C . GLY A 1 74 ? 18.287 -8.653 -3.844 1.00 82.44 74 GLY A C 1
ATOM 541 O O . GLY A 1 74 ? 18.707 -9.784 -4.050 1.00 82.44 74 GLY A O 1
ATOM 542 N N . ALA A 1 75 ? 18.853 -7.837 -2.952 1.00 75.88 75 ALA A N 1
ATOM 543 C CA . ALA A 1 75 ? 20.124 -8.128 -2.280 1.00 75.88 75 ALA A CA 1
ATOM 544 C C . ALA A 1 75 ? 20.120 -9.412 -1.427 1.00 75.88 75 ALA A C 1
ATOM 546 O O . ALA A 1 75 ? 21.174 -9.954 -1.132 1.00 75.88 75 ALA A O 1
ATOM 547 N N . ALA A 1 76 ? 18.944 -9.899 -1.023 1.00 78.00 76 ALA A N 1
ATOM 548 C CA . ALA A 1 76 ? 18.807 -11.128 -0.242 1.00 78.00 76 ALA A CA 1
ATOM 549 C C . ALA A 1 76 ? 18.386 -12.341 -1.095 1.00 78.00 76 ALA A C 1
ATOM 551 O O . ALA A 1 76 ? 17.916 -13.328 -0.534 1.00 78.00 76 ALA A O 1
ATOM 552 N N . GLY A 1 77 ? 18.432 -12.235 -2.430 1.00 80.31 77 GLY A N 1
ATOM 553 C CA . GLY A 1 77 ? 17.994 -13.286 -3.360 1.00 80.31 77 GLY A CA 1
ATOM 554 C C . GLY A 1 77 ? 16.482 -13.551 -3.360 1.00 80.31 77 GLY A C 1
ATOM 555 O O . GLY A 1 77 ? 16.017 -14.515 -3.957 1.00 80.31 77 GLY A O 1
ATOM 556 N N . ARG A 1 78 ? 15.684 -12.708 -2.691 1.00 82.44 78 ARG A N 1
ATOM 557 C CA . ARG A 1 78 ? 14.226 -12.885 -2.532 1.00 82.44 78 ARG A CA 1
ATOM 558 C C . ARG A 1 78 ? 13.405 -11.980 -3.452 1.00 82.44 78 ARG A C 1
ATOM 560 O O . ARG A 1 78 ? 12.209 -11.813 -3.231 1.00 82.44 78 ARG A O 1
ATOM 567 N N . GLY A 1 79 ? 14.029 -11.352 -4.444 1.00 88.44 79 GLY A N 1
ATOM 568 C CA . GLY A 1 79 ? 13.425 -10.312 -5.273 1.00 88.44 79 GLY A CA 1
ATOM 569 C C . GLY A 1 79 ? 14.353 -9.826 -6.380 1.00 88.44 79 GLY A C 1
ATOM 570 O O . GLY A 1 79 ? 15.449 -10.346 -6.542 1.00 88.44 79 GLY A O 1
ATOM 571 N N . CYS A 1 80 ? 13.931 -8.798 -7.118 1.00 91.00 80 CYS A N 1
ATOM 572 C CA . CYS A 1 80 ? 14.741 -8.167 -8.166 1.00 91.00 80 CYS A CA 1
ATOM 573 C C . CYS A 1 80 ? 15.415 -6.854 -7.733 1.00 91.00 80 CYS A C 1
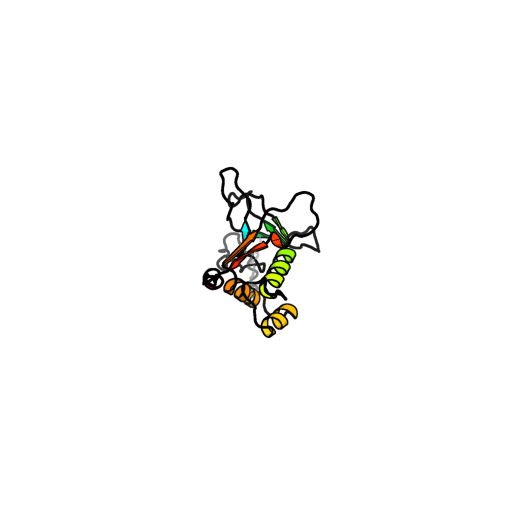ATOM 575 O O . CYS A 1 80 ? 16.255 -6.336 -8.459 1.00 91.00 80 CYS A O 1
ATOM 577 N N . GLY A 1 81 ? 15.030 -6.261 -6.595 1.00 89.44 81 GLY A N 1
ATOM 578 C CA . GLY A 1 81 ? 15.589 -4.975 -6.146 1.00 89.44 81 GLY A CA 1
ATOM 579 C C . GLY A 1 81 ? 15.074 -3.735 -6.886 1.00 89.44 81 GLY A C 1
ATOM 580 O O . GLY A 1 81 ? 15.419 -2.626 -6.498 1.00 89.44 81 GLY A O 1
ATOM 581 N N . ARG A 1 82 ? 14.236 -3.894 -7.920 1.00 88.62 82 ARG A N 1
ATOM 582 C CA . ARG A 1 82 ? 13.829 -2.797 -8.821 1.00 88.62 82 ARG A CA 1
ATOM 583 C C . ARG A 1 82 ? 12.637 -1.976 -8.326 1.00 88.62 82 ARG A C 1
ATOM 585 O O . ARG A 1 82 ? 12.468 -0.837 -8.748 1.00 88.62 82 ARG A O 1
ATOM 592 N N . CYS A 1 83 ? 11.812 -2.527 -7.433 1.00 91.25 83 CYS A N 1
ATOM 593 C CA . CYS A 1 83 ? 10.692 -1.793 -6.840 1.00 91.25 83 CYS A CA 1
ATOM 594 C C . CYS A 1 83 ? 11.012 -1.321 -5.423 1.00 91.25 83 CYS A C 1
ATOM 596 O O . CYS A 1 83 ? 11.321 -2.124 -4.538 1.00 91.25 83 CYS A O 1
ATOM 598 N N . ALA A 1 84 ? 10.827 -0.021 -5.215 1.00 91.25 84 ALA A N 1
ATOM 599 C CA . ALA A 1 84 ? 10.752 0.619 -3.915 1.00 91.25 84 ALA A CA 1
ATOM 600 C C . ALA A 1 84 ? 9.602 1.636 -3.910 1.00 91.25 84 ALA A C 1
ATOM 602 O O . ALA A 1 84 ? 9.297 2.261 -4.935 1.00 91.25 84 ALA A O 1
ATOM 603 N N . ILE A 1 85 ? 8.951 1.774 -2.760 1.00 91.88 85 ILE A N 1
ATOM 604 C CA . ILE A 1 85 ? 7.806 2.664 -2.564 1.00 91.88 85 ILE A CA 1
ATOM 605 C C . ILE A 1 85 ? 7.753 3.128 -1.107 1.00 91.88 85 ILE A C 1
ATOM 607 O O . ILE A 1 85 ? 8.097 2.370 -0.199 1.00 91.88 85 ILE A O 1
ATOM 611 N N . SER A 1 86 ? 7.375 4.385 -0.883 1.00 91.75 86 SER A N 1
ATOM 612 C CA . SER A 1 86 ? 7.222 4.927 0.468 1.00 91.75 86 SER A CA 1
ATOM 613 C C . SER A 1 86 ? 6.037 4.275 1.173 1.00 91.75 86 SER A C 1
ATOM 615 O O . SER A 1 86 ? 5.001 4.061 0.554 1.00 91.75 86 SER A O 1
ATOM 617 N N . GLY A 1 87 ? 6.200 3.964 2.456 1.00 91.81 87 GLY A N 1
ATOM 618 C CA . GLY A 1 87 ? 5.161 3.359 3.281 1.00 91.81 87 GLY A CA 1
ATOM 619 C C . GLY A 1 87 ? 3.875 4.186 3.343 1.00 91.81 87 GLY A C 1
ATOM 620 O O . GLY A 1 87 ? 2.853 3.702 2.869 1.00 91.81 87 GLY A O 1
ATOM 621 N N . PRO A 1 88 ? 3.938 5.449 3.808 1.00 91.50 88 PRO A N 1
ATOM 622 C CA . PRO A 1 88 ? 2.771 6.333 3.845 1.00 91.50 88 PRO A CA 1
ATOM 623 C C . PRO A 1 88 ? 2.048 6.474 2.500 1.00 91.50 88 PRO A C 1
ATOM 625 O O . PRO A 1 88 ? 0.830 6.478 2.458 1.00 91.50 88 PRO A O 1
ATOM 628 N N . LEU A 1 89 ? 2.781 6.489 1.379 1.00 91.06 89 LEU A N 1
ATOM 629 C CA . LEU A 1 89 ? 2.160 6.578 0.049 1.00 91.06 89 LEU A CA 1
ATOM 630 C C . LEU A 1 89 ? 1.381 5.312 -0.333 1.00 91.06 89 LEU A C 1
ATOM 632 O O . LEU A 1 89 ? 0.427 5.386 -1.105 1.00 91.06 89 LEU A O 1
ATOM 636 N N . VAL A 1 90 ? 1.795 4.147 0.173 1.00 93.19 90 VAL A N 1
ATOM 637 C CA . VAL A 1 90 ? 1.021 2.908 0.025 1.00 93.19 90 VAL A CA 1
ATOM 638 C C . VAL A 1 90 ? -0.233 2.965 0.881 1.00 93.19 90 VAL A C 1
ATOM 640 O O . VAL A 1 90 ? -1.287 2.561 0.402 1.00 93.19 90 VAL A O 1
ATOM 643 N N . ASP A 1 91 ? -0.126 3.460 2.112 1.00 92.25 91 ASP A N 1
ATOM 644 C CA . ASP A 1 91 ? -1.273 3.592 3.011 1.00 92.25 91 ASP A CA 1
ATOM 645 C C . ASP A 1 91 ? -2.326 4.531 2.394 1.00 92.25 91 ASP A C 1
ATOM 647 O O . ASP A 1 91 ? -3.477 4.129 2.238 1.00 92.25 91 ASP A O 1
ATOM 651 N N . ASP A 1 92 ? -1.908 5.699 1.894 1.00 91.19 92 ASP A N 1
ATOM 652 C CA . ASP A 1 92 ? -2.775 6.643 1.175 1.00 91.19 92 ASP A CA 1
ATOM 653 C C . ASP A 1 92 ? -3.414 6.007 -0.072 1.00 91.19 92 ASP A C 1
ATOM 655 O O . ASP A 1 92 ? -4.583 6.239 -0.386 1.00 91.19 92 ASP A O 1
ATOM 659 N N . ALA A 1 93 ? -2.655 5.194 -0.816 1.00 91.75 93 ALA A N 1
ATOM 660 C CA . ALA A 1 93 ? -3.181 4.485 -1.979 1.00 91.75 93 ALA A CA 1
ATOM 661 C C . ALA A 1 93 ? -4.224 3.428 -1.584 1.00 91.75 93 ALA A C 1
ATOM 663 O O . ALA A 1 93 ? -5.237 3.298 -2.266 1.00 91.75 93 ALA A O 1
ATOM 664 N N . ILE A 1 94 ? -4.006 2.697 -0.486 1.00 91.56 94 ILE A N 1
ATOM 665 C CA . ILE A 1 94 ? -4.976 1.740 0.061 1.00 91.56 94 ILE A CA 1
ATOM 666 C C . ILE A 1 94 ? -6.260 2.465 0.453 1.00 91.56 94 ILE A C 1
ATOM 668 O O . ILE A 1 94 ? -7.341 2.018 0.080 1.00 91.56 94 ILE A O 1
ATOM 672 N N . GLU A 1 95 ? -6.157 3.591 1.156 1.00 90.19 95 GLU A N 1
ATOM 673 C CA . GLU A 1 95 ? -7.322 4.381 1.561 1.00 90.19 95 GLU A CA 1
ATOM 674 C C . GLU A 1 95 ? -8.124 4.860 0.357 1.00 90.19 95 GLU A C 1
ATOM 676 O O . GLU A 1 95 ? -9.340 4.673 0.309 1.00 90.19 95 GLU A O 1
ATOM 681 N N . ARG A 1 96 ? -7.443 5.392 -0.664 1.00 87.81 96 ARG A N 1
ATOM 682 C CA . ARG A 1 96 ? -8.093 5.765 -1.923 1.00 87.81 96 ARG A CA 1
ATOM 683 C C . ARG A 1 96 ? -8.800 4.568 -2.542 1.00 87.81 96 ARG A C 1
ATOM 685 O O . ARG A 1 96 ? -9.972 4.679 -2.868 1.00 87.81 96 ARG A O 1
ATOM 692 N N . LEU A 1 97 ? -8.144 3.416 -2.651 1.00 88.25 97 LEU A N 1
ATOM 693 C CA . LEU A 1 97 ? -8.739 2.220 -3.255 1.00 88.25 97 LEU A CA 1
ATOM 694 C C . LEU A 1 97 ? -9.955 1.683 -2.483 1.00 88.25 97 LEU A C 1
ATOM 696 O O . LEU A 1 97 ? -10.878 1.170 -3.109 1.00 88.25 97 LEU A O 1
ATOM 700 N N . LEU A 1 98 ? -9.964 1.798 -1.153 1.00 86.94 98 LEU A N 1
ATOM 701 C CA . LEU A 1 98 ? -11.066 1.343 -0.297 1.00 86.94 98 LEU A CA 1
ATOM 702 C C . LEU A 1 98 ? -12.255 2.313 -0.262 1.00 86.94 98 LEU A C 1
ATOM 704 O O . LEU A 1 98 ? -13.395 1.882 -0.081 1.00 86.94 98 LEU A O 1
ATOM 708 N N . PHE A 1 99 ? -11.989 3.614 -0.397 1.00 84.81 99 PHE A N 1
ATOM 709 C CA . PHE A 1 99 ? -12.959 4.678 -0.126 1.00 84.81 99 PHE A CA 1
ATOM 710 C C . PHE A 1 99 ? -13.169 5.646 -1.302 1.00 84.81 99 PHE A C 1
ATOM 712 O O . PHE A 1 99 ? -13.693 6.737 -1.088 1.00 84.81 99 PHE A O 1
ATOM 719 N N . THR A 1 100 ? -12.769 5.277 -2.528 1.00 75.25 100 THR A N 1
ATOM 720 C CA . THR A 1 100 ? -12.882 6.142 -3.721 1.00 75.25 100 THR A CA 1
ATOM 721 C C . THR A 1 100 ? -14.304 6.686 -3.881 1.00 75.25 100 THR A C 1
ATOM 723 O O . THR A 1 100 ? -15.255 5.940 -4.121 1.00 75.25 100 THR A O 1
ATOM 726 N N . GLU A 1 101 ? -14.422 8.011 -3.825 1.00 58.88 101 GLU A N 1
ATOM 727 C CA . GLU A 1 101 ? -15.589 8.765 -4.277 1.00 58.88 101 GLU A CA 1
ATOM 728 C C . GLU A 1 101 ? -15.558 8.795 -5.808 1.00 58.88 101 GLU A C 1
ATOM 730 O O . GLU A 1 101 ? -14.709 9.457 -6.396 1.00 58.88 101 GLU A O 1
ATOM 735 N N . GLY A 1 102 ? -16.424 8.020 -6.466 1.00 54.69 102 GLY A N 1
ATOM 736 C CA . GLY A 1 102 ? -16.541 8.046 -7.934 1.00 54.69 102 GLY A CA 1
ATOM 737 C C . GLY A 1 102 ? -16.441 6.704 -8.664 1.00 54.69 102 GLY A C 1
ATOM 738 O O . GLY A 1 102 ? -16.301 6.695 -9.881 1.00 54.69 102 GLY A O 1
ATOM 739 N N . GLY A 1 103 ? -16.531 5.563 -7.972 1.00 49.81 103 GLY A N 1
ATOM 740 C CA . GLY A 1 103 ? -16.867 4.284 -8.623 1.00 49.81 103 GLY A CA 1
ATOM 741 C C . GLY A 1 103 ? -15.745 3.565 -9.385 1.00 49.81 103 GLY A C 1
ATOM 742 O O . GLY A 1 103 ? -16.018 2.573 -10.050 1.00 49.81 103 GLY A O 1
ATOM 743 N N . GLN A 1 104 ? -14.483 3.999 -9.275 1.00 51.97 104 GLN A N 1
ATOM 744 C CA . GLN A 1 104 ? -13.345 3.261 -9.857 1.00 51.97 104 GLN A CA 1
ATOM 745 C C . GLN A 1 104 ? -12.816 2.121 -8.962 1.00 51.97 104 GLN A C 1
ATOM 747 O O . GLN A 1 104 ? -11.990 1.319 -9.398 1.00 51.97 104 GLN A O 1
ATOM 752 N N . GLY A 1 105 ? -13.282 2.035 -7.712 1.00 55.2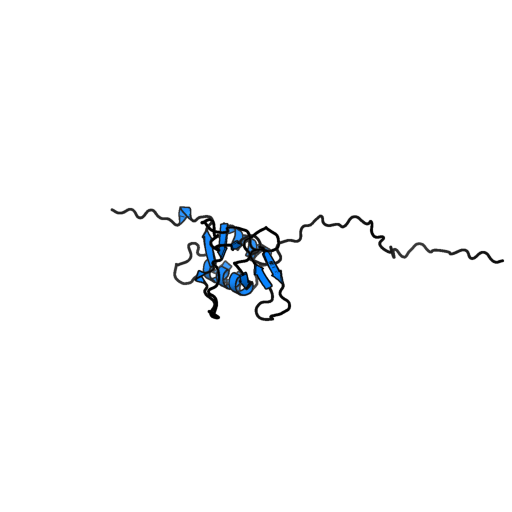5 105 GLY A N 1
ATOM 753 C CA . GLY A 1 105 ? -12.975 0.935 -6.800 1.00 55.25 105 GLY A CA 1
ATOM 754 C C . GLY A 1 105 ? -13.981 -0.200 -6.963 1.00 55.25 105 GLY A C 1
ATOM 755 O O . GLY A 1 105 ? -15.184 0.022 -6.879 1.00 55.25 105 GLY A O 1
ATOM 756 N N . GLY A 1 106 ? -13.494 -1.428 -7.150 1.00 61.53 106 GLY A N 1
ATOM 757 C CA . GLY A 1 106 ? -14.346 -2.616 -7.250 1.00 61.53 106 GLY A CA 1
ATOM 758 C C . GLY A 1 106 ? -15.138 -2.934 -5.975 1.00 61.53 106 GLY A C 1
ATOM 759 O O . GLY A 1 106 ? -16.055 -3.743 -6.002 1.00 61.53 106 GLY A O 1
ATOM 760 N N . VAL A 1 107 ? -14.794 -2.316 -4.843 1.00 68.94 107 VAL A N 1
ATOM 761 C CA . VAL A 1 107 ? -15.431 -2.549 -3.545 1.00 68.94 107 VAL A CA 1
ATOM 762 C C . VAL A 1 107 ? -15.623 -1.208 -2.847 1.00 68.94 107 VAL A C 1
ATOM 764 O O . VAL A 1 107 ? -14.646 -0.512 -2.584 1.00 68.94 107 VAL A O 1
ATOM 767 N N . ARG A 1 108 ? -16.873 -0.858 -2.517 1.00 73.12 108 ARG A N 1
ATOM 768 C CA . ARG A 1 108 ? -17.189 0.278 -1.644 1.00 73.12 108 ARG A CA 1
ATOM 769 C C . ARG A 1 108 ? -17.443 -0.243 -0.235 1.00 73.12 108 ARG A C 1
ATOM 771 O O . ARG A 1 108 ? -18.417 -0.957 -0.006 1.00 73.12 108 ARG A O 1
ATOM 778 N N . LEU A 1 109 ? -16.565 0.105 0.703 1.00 79.62 109 LEU A N 1
ATOM 779 C CA . LEU A 1 109 ? -16.824 -0.161 2.117 1.00 79.62 109 LEU A CA 1
ATOM 780 C C . LEU A 1 109 ? -17.913 0.787 2.655 1.00 79.62 109 LEU A C 1
ATOM 782 O O . LEU A 1 109 ? -18.016 1.917 2.172 1.00 79.62 109 LEU A O 1
ATOM 786 N N . PRO A 1 110 ? -18.708 0.362 3.657 1.00 82.25 110 PRO A N 1
ATOM 787 C CA . PRO A 1 110 ? -19.717 1.213 4.281 1.00 82.25 110 PRO A CA 1
ATOM 788 C C . PRO A 1 110 ? -19.122 2.501 4.862 1.00 82.25 110 PRO A C 1
ATOM 790 O O . PRO A 1 110 ? -18.058 2.475 5.486 1.00 82.25 110 PRO A O 1
ATOM 793 N N . ASP A 1 111 ? -19.851 3.611 4.742 1.00 82.25 111 ASP A N 1
ATOM 794 C CA . ASP A 1 111 ? -19.423 4.922 5.247 1.00 82.25 111 ASP A CA 1
ATOM 795 C C . ASP A 1 111 ? -19.054 4.914 6.753 1.00 82.25 111 ASP A C 1
ATOM 797 O O . ASP A 1 111 ? -18.034 5.510 7.106 1.00 82.25 111 ASP A O 1
ATOM 801 N N . PRO A 1 112 ? -19.738 4.167 7.651 1.00 86.81 112 PRO A N 1
ATOM 802 C CA . PRO A 1 112 ? -19.305 4.042 9.046 1.00 86.81 112 PRO A CA 1
ATOM 803 C C . PRO A 1 112 ? -17.891 3.463 9.203 1.00 86.81 112 PRO A C 1
ATOM 805 O O . PRO A 1 112 ? -17.137 3.894 10.072 1.00 86.81 112 PRO A O 1
ATOM 808 N N . MET A 1 113 ? -17.490 2.511 8.350 1.00 86.50 113 MET A N 1
ATOM 809 C CA . MET A 1 113 ? -16.124 1.972 8.374 1.00 86.50 113 MET A CA 1
ATOM 810 C C . MET A 1 113 ? -15.106 3.007 7.902 1.00 86.50 113 MET A C 1
ATOM 812 O O . MET A 1 113 ? -14.017 3.083 8.471 1.00 86.50 113 MET A O 1
ATOM 816 N N . ARG A 1 114 ? -15.458 3.811 6.890 1.00 86.69 114 ARG A N 1
ATOM 817 C CA . ARG A 1 114 ? -14.618 4.915 6.413 1.00 86.69 114 ARG A CA 1
ATOM 818 C C . ARG A 1 114 ? -14.374 5.937 7.519 1.00 86.69 114 ARG A C 1
ATOM 820 O O . ARG A 1 114 ? -13.225 6.294 7.762 1.00 86.69 114 ARG A O 1
ATOM 827 N N . LEU A 1 115 ? -15.428 6.370 8.211 1.00 88.56 115 LEU A N 1
ATOM 828 C CA . LEU A 1 115 ? -15.317 7.340 9.303 1.00 88.56 115 LEU A CA 1
ATOM 829 C C . LEU A 1 115 ? -14.429 6.795 10.428 1.00 88.56 115 LEU A C 1
ATOM 831 O O . LEU A 1 115 ? -13.445 7.437 10.788 1.00 88.56 115 LEU A O 1
ATOM 835 N N . ARG A 1 116 ? -14.679 5.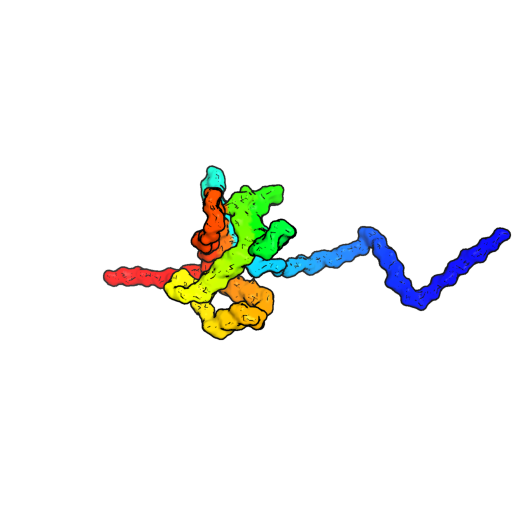563 10.892 1.00 92.44 116 ARG A N 1
ATOM 836 C CA . ARG A 1 116 ? -13.837 4.912 11.913 1.00 92.44 116 ARG A CA 1
ATOM 837 C C . ARG A 1 116 ? -12.371 4.801 11.489 1.00 92.44 116 ARG A C 1
ATOM 839 O O . ARG A 1 116 ? -11.468 4.952 12.312 1.00 92.44 116 ARG A O 1
ATOM 846 N N . TRP A 1 117 ? -12.111 4.528 10.209 1.00 91.31 117 TRP A N 1
ATOM 847 C CA . TRP A 1 117 ? -10.749 4.453 9.680 1.00 91.31 117 TRP A CA 1
ATOM 848 C C . TRP A 1 117 ? -10.035 5.809 9.741 1.00 91.31 117 TRP A C 1
ATOM 850 O O . TRP A 1 117 ? -8.889 5.860 10.209 1.00 91.31 117 TRP A O 1
ATOM 860 N N . LEU A 1 118 ? -10.702 6.871 9.273 1.00 87.00 118 LEU A N 1
ATOM 861 C CA . LEU A 1 118 ? -10.169 8.235 9.174 1.00 87.00 118 LEU A CA 1
ATOM 862 C C . LEU A 1 118 ? -9.979 8.891 10.546 1.00 87.00 118 LEU A C 1
ATOM 864 O O . LEU A 1 118 ? -8.954 9.525 10.774 1.00 87.00 118 LEU A O 1
ATOM 868 N N . TYR A 1 119 ? -10.914 8.684 11.477 1.00 90.69 119 TYR A N 1
ATOM 869 C CA . TYR A 1 119 ? -10.812 9.203 12.847 1.00 90.69 119 TYR A CA 1
ATOM 870 C C . TYR A 1 119 ? -9.865 8.394 13.743 1.00 90.69 119 TYR A C 1
ATOM 872 O O . TYR A 1 119 ? -9.656 8.742 14.901 1.00 90.69 119 TYR A O 1
ATOM 880 N N . GLY A 1 120 ? -9.258 7.320 13.224 1.00 89.44 120 GLY A N 1
ATOM 881 C CA . GLY A 1 120 ? -8.304 6.511 13.984 1.00 89.44 120 GLY A CA 1
ATOM 882 C C . GLY A 1 120 ? -8.946 5.631 15.060 1.00 89.44 120 GLY A C 1
ATOM 883 O O . GLY A 1 120 ? -8.234 5.054 15.874 1.00 89.44 120 GLY A O 1
ATOM 884 N N . GLU A 1 121 ? -10.268 5.463 15.032 1.00 91.75 121 GLU A N 1
ATOM 885 C CA . GLU A 1 121 ? -11.024 4.580 15.933 1.00 91.75 121 GLU A CA 1
ATOM 886 C C . GLU A 1 121 ? -10.831 3.089 15.606 1.00 91.75 121 GLU A C 1
ATOM 888 O O . GLU A 1 121 ? -11.316 2.204 16.312 1.00 91.75 121 GLU A O 1
ATOM 893 N N . MET A 1 122 ? -10.148 2.800 14.498 1.00 91.50 122 MET A N 1
ATOM 894 C CA . MET A 1 122 ? -9.855 1.453 14.036 1.00 91.50 122 MET A CA 1
ATOM 895 C C . MET A 1 122 ? -8.427 1.056 14.417 1.00 91.50 122 MET A C 1
ATOM 897 O O . MET A 1 122 ? -7.454 1.663 13.954 1.00 91.50 122 MET A O 1
ATOM 901 N N . ALA A 1 123 ? -8.299 0.002 15.225 1.00 92.06 123 ALA A N 1
ATOM 902 C CA . ALA A 1 123 ? -7.002 -0.528 15.628 1.00 92.06 123 ALA A CA 1
ATOM 903 C C . ALA A 1 123 ? -6.214 -1.068 14.420 1.00 92.06 123 ALA A C 1
ATOM 905 O O . ALA A 1 123 ? -6.783 -1.486 13.411 1.00 92.06 123 ALA A O 1
ATOM 906 N N . PHE A 1 124 ? -4.884 -1.115 14.531 1.00 91.38 124 PHE A N 1
ATOM 907 C CA . PHE A 1 124 ? -4.001 -1.550 13.442 1.00 91.38 124 PHE A CA 1
ATOM 908 C C . PHE A 1 124 ? -4.357 -2.939 12.880 1.00 91.38 124 PHE A C 1
ATOM 910 O O . PHE A 1 124 ? -4.419 -3.123 11.663 1.00 91.38 124 PHE A O 1
ATOM 917 N N . ASP A 1 125 ? -4.635 -3.908 13.753 1.00 90.75 125 ASP A N 1
ATOM 918 C CA . ASP A 1 125 ? -5.010 -5.259 13.329 1.00 90.75 125 ASP A CA 1
ATOM 919 C C . ASP A 1 125 ? -6.374 -5.290 12.634 1.00 90.75 125 ASP A C 1
ATOM 921 O O . ASP A 1 125 ? -6.561 -6.040 11.676 1.00 90.75 125 ASP A O 1
ATOM 925 N N . GLU A 1 126 ? -7.313 -4.449 13.068 1.00 92.19 126 GLU A N 1
ATOM 926 C CA . GLU A 1 126 ? -8.620 -4.302 12.425 1.00 92.19 126 GLU A CA 1
ATOM 927 C C . GLU A 1 126 ? -8.458 -3.707 11.020 1.00 92.19 126 GLU A C 1
ATOM 929 O O . GLU A 1 126 ? -8.936 -4.302 10.052 1.00 92.19 126 GLU A O 1
ATOM 934 N N . LYS A 1 127 ? -7.664 -2.636 10.870 1.00 93.00 127 LYS A N 1
ATOM 935 C CA . LYS A 1 127 ? -7.316 -2.067 9.557 1.00 93.00 127 LYS A CA 1
ATOM 936 C C . LYS A 1 127 ? -6.715 -3.123 8.626 1.00 93.00 127 LYS A C 1
ATOM 938 O O . LYS A 1 127 ? -7.111 -3.248 7.467 1.00 93.00 127 LYS A O 1
ATOM 943 N N . ARG A 1 128 ? -5.796 -3.949 9.135 1.00 93.88 128 ARG A N 1
ATOM 944 C CA . ARG A 1 128 ? -5.199 -5.049 8.363 1.00 93.88 128 ARG A CA 1
ATOM 945 C C . ARG A 1 128 ? -6.202 -6.129 7.971 1.00 93.88 128 ARG A C 1
ATOM 947 O O . ARG A 1 128 ? -6.075 -6.671 6.877 1.00 93.88 128 ARG A O 1
ATOM 954 N N . ARG A 1 129 ? -7.176 -6.459 8.825 1.00 92.38 129 ARG A N 1
ATOM 955 C CA . ARG A 1 129 ? -8.245 -7.418 8.488 1.00 92.38 129 ARG A CA 1
ATOM 956 C C . ARG A 1 129 ? -9.118 -6.901 7.352 1.00 92.38 129 ARG A C 1
ATOM 958 O O . ARG A 1 129 ? -9.451 -7.682 6.469 1.00 92.38 129 ARG A O 1
ATOM 965 N N . VAL A 1 130 ? -9.423 -5.604 7.337 1.00 91.94 130 VAL A N 1
ATOM 966 C CA . VAL A 1 130 ? -10.153 -4.960 6.234 1.00 91.94 130 VAL A CA 1
ATOM 967 C C . VAL A 1 130 ? -9.351 -5.028 4.933 1.00 91.94 130 VAL A C 1
ATOM 969 O O . VAL A 1 130 ? -9.863 -5.467 3.909 1.00 91.94 130 VAL A O 1
ATOM 972 N N . VAL A 1 131 ? -8.061 -4.682 4.963 1.00 92.69 131 VAL A N 1
ATOM 973 C CA . VAL A 1 131 ? -7.188 -4.818 3.781 1.00 92.69 131 VAL A CA 1
ATOM 974 C C . VAL A 1 131 ? -7.143 -6.273 3.302 1.00 92.69 131 VAL A C 1
ATOM 976 O O . VAL A 1 131 ? -7.273 -6.533 2.108 1.00 92.69 131 VAL A O 1
ATOM 979 N N . ALA A 1 132 ? -7.015 -7.226 4.228 1.00 92.19 132 ALA A N 1
ATOM 980 C CA . ALA A 1 132 ? -6.982 -8.651 3.920 1.00 92.19 132 ALA A CA 1
ATOM 981 C C . ALA A 1 132 ? -8.314 -9.203 3.403 1.00 92.19 132 ALA A C 1
ATOM 983 O O . ALA A 1 132 ? -8.301 -10.230 2.726 1.00 92.19 132 ALA A O 1
ATOM 984 N N . SER A 1 133 ? -9.458 -8.611 3.752 1.00 90.62 133 SER A N 1
ATOM 985 C CA . SER A 1 133 ? -10.748 -9.063 3.230 1.00 90.62 133 SER A CA 1
ATOM 986 C C . SER A 1 133 ? -10.936 -8.607 1.787 1.00 90.62 133 SER A C 1
ATOM 988 O O . SER A 1 133 ? -11.442 -9.385 0.990 1.00 90.62 133 SER A O 1
ATOM 990 N N . VAL A 1 134 ? -10.460 -7.409 1.438 1.00 89.94 134 VAL A N 1
ATOM 991 C CA . VAL A 1 134 ? -10.674 -6.794 0.119 1.00 89.94 134 VAL A CA 1
ATOM 992 C C . VAL A 1 134 ? -9.631 -7.209 -0.922 1.00 89.94 134 VAL A C 1
ATOM 994 O O . VAL A 1 134 ? -9.975 -7.557 -2.057 1.00 89.94 134 VAL A O 1
ATOM 997 N N . PHE A 1 135 ? -8.352 -7.183 -0.552 1.00 92.19 135 PHE A N 1
ATOM 998 C CA . PHE A 1 135 ? -7.247 -7.410 -1.481 1.00 92.19 135 PHE A CA 1
ATOM 999 C C . PHE A 1 135 ? -6.650 -8.802 -1.307 1.00 92.19 135 PHE A C 1
ATOM 1001 O O . PHE A 1 135 ? -6.425 -9.269 -0.188 1.00 92.19 135 PHE A O 1
ATOM 1008 N N . ASP A 1 136 ? -6.353 -9.456 -2.427 1.00 92.38 136 ASP A N 1
ATOM 1009 C CA . ASP A 1 136 ? -5.475 -10.622 -2.432 1.00 92.38 136 ASP A CA 1
ATOM 1010 C C . ASP A 1 136 ? -4.023 -10.147 -2.299 1.00 92.38 136 ASP A C 1
ATOM 1012 O O . ASP A 1 136 ? -3.296 -10.503 -1.367 1.00 92.38 136 ASP A O 1
ATOM 1016 N N . CYS A 1 137 ? -3.633 -9.228 -3.182 1.00 94.44 137 CYS A N 1
ATOM 1017 C CA . CYS A 1 137 ? -2.368 -8.520 -3.104 1.00 94.44 137 CYS A CA 1
ATOM 1018 C C . CYS A 1 137 ? -2.427 -7.155 -3.805 1.00 94.44 137 CYS A C 1
ATOM 1020 O O . CYS A 1 137 ? -3.384 -6.818 -4.498 1.00 94.44 137 CYS A O 1
ATOM 1022 N N . LEU A 1 138 ? -1.384 -6.348 -3.613 1.00 95.19 138 LEU A N 1
ATOM 1023 C CA . LEU A 1 138 ? -1.184 -5.080 -4.315 1.00 95.19 138 LEU A CA 1
ATOM 1024 C C . LEU A 1 138 ? 0.131 -5.162 -5.091 1.00 95.19 138 LEU A C 1
ATOM 1026 O O . LEU A 1 138 ? 1.203 -5.350 -4.505 1.00 95.19 138 LEU A O 1
ATOM 1030 N N . VAL A 1 139 ? 0.061 -5.023 -6.409 1.00 95.50 139 VAL A N 1
ATOM 1031 C CA . VAL A 1 139 ? 1.222 -5.080 -7.297 1.00 95.50 139 VAL A CA 1
ATOM 1032 C C . VAL A 1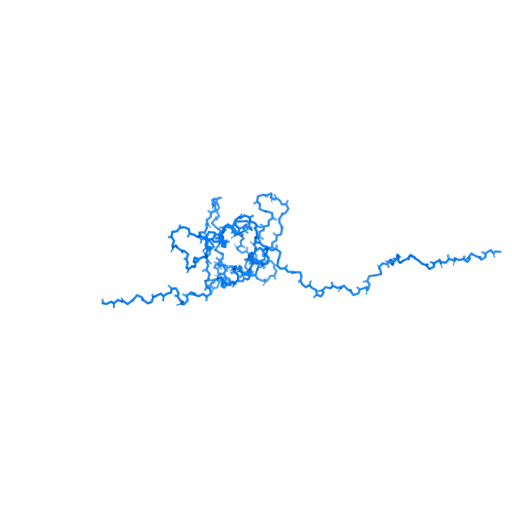 139 ? 1.791 -3.678 -7.474 1.00 95.50 139 VAL A C 1
ATOM 1034 O O . VAL A 1 139 ? 1.112 -2.767 -7.939 1.00 95.50 139 VAL A O 1
ATOM 1037 N N . ILE A 1 140 ? 3.062 -3.504 -7.115 1.00 95.56 140 ILE A N 1
ATOM 1038 C CA . ILE A 1 140 ? 3.756 -2.219 -7.192 1.00 95.56 140 ILE A CA 1
ATOM 1039 C C . ILE A 1 140 ? 4.587 -2.147 -8.467 1.00 95.56 140 ILE A C 1
ATOM 1041 O O . ILE A 1 140 ? 5.605 -2.840 -8.588 1.00 95.56 140 ILE A O 1
ATOM 1045 N N . LYS A 1 141 ? 4.204 -1.259 -9.386 1.00 94.25 141 LYS A N 1
ATOM 1046 C CA . LYS A 1 141 ? 4.985 -0.956 -10.590 1.00 94.25 141 LYS A CA 1
ATOM 1047 C C . LYS A 1 141 ? 6.253 -0.152 -10.250 1.00 94.25 141 LYS A C 1
ATOM 1049 O O . LYS A 1 141 ? 6.246 0.652 -9.301 1.00 94.25 141 LYS A O 1
ATOM 1054 N N . PRO A 1 142 ? 7.357 -0.335 -10.999 1.00 90.81 142 PRO A N 1
ATOM 1055 C CA . PRO A 1 142 ? 8.565 0.473 -10.850 1.00 90.81 142 PRO A CA 1
ATOM 1056 C C . PRO A 1 142 ? 8.282 1.973 -10.970 1.00 90.81 142 PRO A C 1
ATOM 1058 O O . PRO A 1 142 ? 7.354 2.395 -11.656 1.00 90.81 142 PRO A O 1
ATOM 1061 N N . GLY A 1 143 ? 9.076 2.789 -10.278 1.00 86.25 143 GLY A N 1
ATOM 1062 C CA . GLY A 1 143 ? 9.005 4.242 -10.420 1.00 86.25 143 GLY A CA 1
ATOM 1063 C C . GLY A 1 143 ? 9.693 4.695 -11.702 1.00 86.25 143 GLY A C 1
ATOM 1064 O O . GLY A 1 143 ? 10.692 4.100 -12.107 1.00 86.25 143 GLY A O 1
ATOM 1065 N N . ARG A 1 144 ? 9.195 5.770 -12.317 1.00 83.62 144 ARG A N 1
ATOM 1066 C CA . ARG A 1 144 ? 9.909 6.442 -13.407 1.00 83.62 144 ARG A CA 1
ATOM 1067 C C . ARG A 1 144 ? 11.023 7.303 -12.817 1.00 83.62 144 ARG A C 1
ATOM 1069 O O . ARG A 1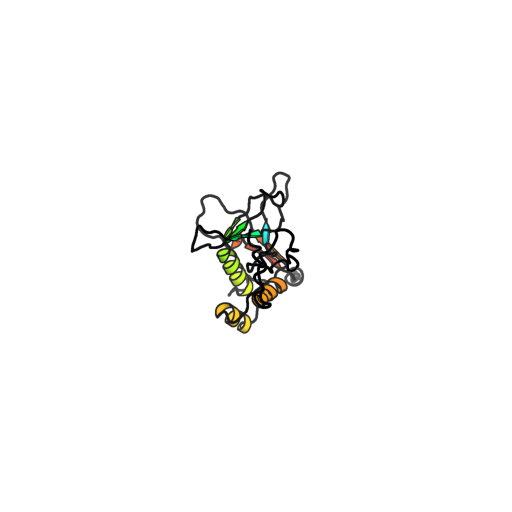 144 ? 10.768 8.162 -11.975 1.00 83.62 144 ARG A O 1
ATOM 1076 N N . LYS A 1 145 ? 12.263 7.060 -13.243 1.00 80.56 145 LYS A N 1
ATOM 1077 C CA . LYS A 1 145 ? 13.420 7.871 -12.842 1.00 80.56 145 LYS A CA 1
ATOM 1078 C C . LYS A 1 145 ? 13.187 9.333 -13.246 1.00 80.56 145 LYS A C 1
ATOM 1080 O O . LYS A 1 145 ? 12.715 9.587 -14.347 1.00 80.56 145 LYS A O 1
ATOM 1085 N N . GLY A 1 146 ? 13.512 10.271 -12.356 1.00 77.62 146 GLY A N 1
ATOM 1086 C CA . GLY A 1 146 ? 13.368 11.713 -12.602 1.00 77.62 146 GLY A CA 1
ATOM 1087 C C . GLY A 1 146 ? 11.956 12.270 -12.397 1.00 77.62 146 GLY A C 1
ATOM 1088 O O . GLY A 1 146 ? 11.792 13.484 -12.397 1.00 77.62 146 GLY A O 1
ATOM 1089 N N . ASN A 1 147 ? 10.946 11.423 -12.165 1.00 77.50 147 ASN A N 1
ATOM 1090 C CA . ASN A 1 147 ? 9.636 11.900 -11.741 1.00 77.50 147 ASN A CA 1
ATOM 1091 C C . ASN A 1 147 ? 9.570 11.954 -10.210 1.00 77.50 147 ASN A C 1
ATOM 1093 O O . ASN A 1 147 ? 9.611 10.923 -9.535 1.00 77.50 147 ASN A O 1
ATOM 1097 N N . HIS A 1 148 ? 9.475 13.167 -9.673 1.00 73.31 148 HIS A N 1
ATOM 1098 C CA . HIS A 1 148 ? 9.335 13.415 -8.238 1.00 73.31 148 HIS A CA 1
ATOM 1099 C C . HIS A 1 148 ? 7.870 13.446 -7.782 1.00 73.31 148 HIS A C 1
ATOM 1101 O O . HIS A 1 148 ? 7.606 13.435 -6.580 1.00 73.31 148 HIS A O 1
ATOM 1107 N N . VAL A 1 149 ? 6.923 13.466 -8.725 1.00 83.44 149 VAL A N 1
ATOM 1108 C CA . VAL A 1 149 ? 5.490 13.419 -8.441 1.00 83.44 149 VAL A CA 1
ATOM 1109 C C . VAL A 1 149 ? 5.083 11.977 -8.175 1.00 83.44 149 VAL A C 1
ATOM 1111 O O . VAL A 1 149 ? 5.447 11.049 -8.903 1.00 83.44 149 VAL A O 1
ATOM 1114 N N . TRP A 1 150 ? 4.325 11.789 -7.098 1.00 82.19 150 TRP A N 1
ATOM 1115 C CA . TRP A 1 150 ? 3.790 10.487 -6.749 1.00 82.19 150 TRP A CA 1
ATOM 1116 C C . TRP A 1 150 ? 2.678 10.071 -7.718 1.00 82.19 150 TRP A C 1
ATOM 1118 O O . TRP A 1 150 ? 1.733 10.819 -7.954 1.00 82.19 150 TRP A O 1
ATOM 1128 N N . ASP A 1 151 ? 2.791 8.851 -8.240 1.00 86.25 151 ASP A N 1
ATOM 1129 C CA . ASP A 1 151 ? 1.822 8.252 -9.151 1.00 86.25 151 ASP A CA 1
ATOM 1130 C C . ASP A 1 151 ? 1.098 7.092 -8.455 1.00 86.25 151 ASP A C 1
ATOM 1132 O O . ASP A 1 151 ? 1.664 6.010 -8.262 1.00 86.25 151 ASP A O 1
ATOM 1136 N N . TYR A 1 152 ? -0.165 7.322 -8.086 1.00 86.69 152 TYR A N 1
ATOM 1137 C CA . TYR A 1 152 ? -1.024 6.317 -7.454 1.00 86.69 152 TYR A CA 1
ATOM 1138 C C . TYR A 1 152 ? -1.321 5.130 -8.380 1.00 86.69 152 TYR A C 1
ATOM 1140 O O . TYR A 1 152 ? -1.530 4.026 -7.881 1.00 86.69 152 TYR A O 1
ATOM 1148 N N . ALA A 1 153 ? -1.243 5.299 -9.707 1.00 86.81 153 ALA A N 1
ATOM 1149 C CA . ALA A 1 153 ? -1.436 4.209 -10.667 1.00 86.81 153 ALA A CA 1
ATOM 1150 C C . ALA A 1 153 ? -0.315 3.154 -10.607 1.00 86.81 153 ALA A C 1
ATOM 1152 O O . ALA A 1 153 ? -0.421 2.077 -11.205 1.00 86.81 153 ALA A O 1
ATOM 1153 N N . ARG A 1 154 ? 0.766 3.423 -9.856 1.00 91.56 154 ARG A N 1
ATOM 1154 C CA . ARG A 1 154 ? 1.794 2.424 -9.547 1.00 91.56 154 ARG A CA 1
ATOM 1155 C C . ARG A 1 154 ? 1.304 1.329 -8.609 1.00 91.56 154 ARG A C 1
ATOM 1157 O O . ARG A 1 154 ? 1.911 0.259 -8.610 1.00 91.56 154 ARG A O 1
ATOM 1164 N N . VAL A 1 155 ? 0.278 1.591 -7.800 1.00 93.50 155 VAL A N 1
ATOM 1165 C CA . VAL A 1 155 ? -0.322 0.610 -6.892 1.00 93.50 155 VAL A CA 1
ATOM 1166 C C . VAL A 1 155 ? -1.502 -0.024 -7.612 1.00 93.50 155 VAL A C 1
ATOM 1168 O O . VAL A 1 155 ? -2.576 0.560 -7.703 1.00 93.50 155 VAL A O 1
ATOM 1171 N N . VAL A 1 156 ? -1.292 -1.220 -8.152 1.00 92.56 156 VAL A N 1
ATOM 1172 C CA . VAL A 1 156 ? -2.331 -1.956 -8.875 1.00 92.56 156 VAL A CA 1
ATOM 1173 C C . VAL A 1 156 ? -2.961 -2.980 -7.932 1.00 92.56 156 VAL A C 1
ATOM 1175 O O . VAL A 1 156 ? -2.260 -3.899 -7.496 1.00 92.56 156 VAL A O 1
ATOM 1178 N N . PRO A 1 157 ? -4.252 -2.853 -7.590 1.00 92.31 157 PRO A N 1
ATOM 1179 C CA . PRO A 1 157 ? -4.913 -3.819 -6.729 1.00 92.31 157 PRO A CA 1
ATOM 1180 C C . PRO A 1 157 ? -5.210 -5.126 -7.460 1.00 92.31 157 PRO A C 1
ATOM 1182 O O . PRO A 1 157 ? -5.654 -5.129 -8.607 1.00 92.31 157 PRO A O 1
ATOM 1185 N N . VAL A 1 158 ? -5.028 -6.238 -6.753 1.00 91.19 158 VAL A N 1
ATOM 1186 C CA . VAL A 1 158 ? -5.590 -7.541 -7.107 1.00 91.19 158 VAL A CA 1
ATOM 1187 C C . VAL A 1 158 ? -6.682 -7.838 -6.086 1.00 91.19 158 VAL A C 1
ATOM 1189 O O . VAL A 1 158 ? -6.410 -8.063 -4.905 1.00 91.19 158 VAL A O 1
ATOM 1192 N N . TRP A 1 159 ? -7.934 -7.761 -6.527 1.00 89.00 159 TRP A N 1
ATOM 1193 C CA . TRP A 1 159 ? -9.112 -7.921 -5.675 1.00 89.00 159 TRP A CA 1
ATOM 1194 C C . TRP A 1 159 ? -9.391 -9.402 -5.409 1.00 89.00 159 TRP A C 1
ATOM 1196 O O . TRP A 1 159 ? -9.364 -10.199 -6.344 1.00 89.00 159 TRP A O 1
ATOM 1206 N N . LYS A 1 160 ? -9.742 -9.778 -4.170 1.00 86.56 160 LYS A N 1
ATOM 1207 C CA . LYS A 1 160 ? -10.124 -11.173 -3.856 1.00 86.56 160 LYS A CA 1
ATOM 1208 C C . LYS A 1 160 ? -11.362 -11.650 -4.604 1.00 86.56 160 LYS A C 1
ATOM 1210 O O . LYS A 1 160 ? -11.512 -12.837 -4.859 1.00 86.56 160 LYS A O 1
ATOM 1215 N N . TRP A 1 161 ? -12.249 -10.722 -4.941 1.00 75.25 161 TRP A N 1
ATOM 1216 C CA . TRP A 1 161 ? -13.490 -11.003 -5.654 1.00 75.25 161 TRP A CA 1
ATOM 1217 C C . TRP A 1 161 ? -13.450 -10.497 -7.095 1.00 75.25 161 TRP A C 1
ATOM 1219 O O . TRP A 1 161 ? -14.498 -10.167 -7.639 1.00 75.25 161 TRP A O 1
ATOM 1229 N N . ALA A 1 162 ? -12.265 -10.408 -7.714 1.00 60.84 162 ALA A N 1
ATOM 1230 C CA . ALA A 1 162 ? -12.117 -9.928 -9.091 1.00 60.84 162 ALA A CA 1
ATOM 1231 C C . ALA A 1 162 ? -13.073 -10.633 -10.077 1.00 60.84 162 ALA A C 1
ATOM 1233 O O . ALA A 1 162 ? -13.619 -9.979 -10.964 1.00 60.84 162 ALA A O 1
ATOM 1234 N N . ASP A 1 163 ? -13.356 -11.921 -9.859 1.00 57.94 163 ASP A N 1
ATOM 1235 C CA . ASP A 1 163 ? -14.290 -12.706 -10.677 1.00 57.94 163 ASP A CA 1
ATOM 1236 C C . ASP A 1 163 ? -15.755 -12.267 -10.530 1.00 57.94 163 ASP A C 1
ATOM 1238 O O . ASP A 1 163 ? -16.536 -12.403 -11.463 1.00 57.94 163 ASP A O 1
ATOM 1242 N N . ARG A 1 164 ? -16.138 -11.690 -9.384 1.00 55.31 164 ARG A N 1
ATOM 1243 C CA . ARG A 1 164 ? -17.501 -11.186 -9.129 1.00 55.31 164 ARG A CA 1
ATOM 1244 C C . ARG A 1 164 ? -17.724 -9.766 -9.647 1.00 55.31 164 ARG A C 1
ATOM 1246 O O . ARG A 1 164 ? -18.863 -9.325 -9.728 1.00 55.31 164 ARG A O 1
ATOM 1253 N N . LEU A 1 165 ? -16.646 -9.049 -9.962 1.00 54.41 165 LEU A N 1
ATOM 1254 C CA . LEU A 1 165 ? -16.684 -7.675 -10.473 1.00 54.41 165 LEU A CA 1
ATOM 1255 C C . LEU A 1 165 ? -16.711 -7.613 -12.000 1.00 54.41 165 LEU A C 1
ATOM 1257 O O . LEU A 1 165 ? -17.039 -6.577 -12.572 1.00 54.41 165 LEU A O 1
ATOM 1261 N N . ARG A 1 166 ? -16.383 -8.721 -12.669 1.00 49.97 166 ARG A N 1
ATOM 1262 C CA . ARG A 1 166 ? -16.670 -8.897 -14.089 1.00 49.97 166 ARG A CA 1
ATOM 1263 C C . ARG A 1 166 ? -18.132 -9.295 -14.231 1.00 49.97 166 ARG A C 1
ATOM 1265 O O . ARG A 1 166 ? -18.449 -10.473 -14.360 1.00 49.97 166 ARG A O 1
ATOM 1272 N N . THR A 1 167 ? -19.031 -8.319 -14.216 1.00 49.69 167 THR A N 1
ATOM 1273 C CA . THR A 1 167 ? -20.362 -8.546 -14.781 1.00 49.69 167 THR A CA 1
ATOM 1274 C C . THR A 1 167 ? -20.150 -8.958 -16.242 1.00 49.69 167 THR A C 1
ATOM 1276 O O . THR A 1 167 ? -19.462 -8.223 -16.960 1.00 49.69 167 THR A O 1
ATOM 1279 N N . PRO A 1 168 ? -20.650 -10.116 -16.712 1.00 45.59 168 PRO A N 1
ATOM 1280 C CA . PRO A 1 168 ? -20.648 -10.391 -18.137 1.00 45.59 168 PRO A CA 1
ATOM 1281 C C . PRO A 1 168 ? -21.435 -9.264 -18.801 1.00 45.59 168 PRO A C 1
ATOM 1283 O O . PRO A 1 168 ? -22.600 -9.033 -18.475 1.00 45.59 168 PRO A O 1
ATOM 1286 N N . VAL A 1 169 ? -20.779 -8.520 -19.690 1.00 52.19 169 VAL A N 1
ATOM 1287 C CA . VAL A 1 169 ? -21.487 -7.643 -20.616 1.00 52.19 169 VAL A CA 1
ATOM 1288 C C . VAL A 1 169 ? -22.290 -8.591 -21.496 1.00 52.19 169 VAL A C 1
ATOM 1290 O O . VAL A 1 169 ? -21.739 -9.235 -22.386 1.00 52.19 169 VAL A O 1
ATOM 1293 N N . VAL A 1 170 ? -23.571 -8.758 -21.174 1.00 48.53 170 VAL A N 1
ATOM 1294 C CA . VAL A 1 170 ? -24.525 -9.396 -22.074 1.00 48.53 170 VAL A CA 1
ATOM 1295 C C . VAL A 1 170 ? -24.670 -8.419 -23.231 1.00 48.53 170 VAL A C 1
ATOM 1297 O O . VAL A 1 170 ? -25.351 -7.404 -23.117 1.00 48.53 170 VAL A O 1
ATOM 1300 N N . VAL A 1 171 ? -23.921 -8.668 -24.302 1.00 48.53 171 VAL A N 1
ATOM 1301 C CA . VAL A 1 171 ? -24.157 -8.013 -25.584 1.00 48.53 171 VAL A CA 1
ATOM 1302 C C . VAL A 1 171 ? -25.434 -8.654 -26.119 1.00 48.53 171 VAL A C 1
ATOM 1304 O O . VAL A 1 171 ? -25.421 -9.835 -26.467 1.00 48.53 171 VAL A O 1
ATOM 1307 N N . ALA A 1 172 ? -26.535 -7.910 -26.031 1.00 51.41 172 ALA A N 1
ATOM 1308 C CA . ALA A 1 172 ? -27.802 -8.241 -26.675 1.00 51.41 172 ALA A CA 1
ATOM 1309 C C . ALA A 1 172 ? -27.733 -7.924 -28.173 1.00 51.41 172 ALA A C 1
ATOM 1311 O O . ALA A 1 172 ? -27.031 -6.946 -28.526 1.00 51.41 172 ALA A O 1
#

Radius of gyration: 24.23 Å; chains: 1; bounding box: 73×34×84 Å

Secondary structure (DSSP, 8-state):
---------TT-------TTSPP---S-PPPSSTTTTTEEE-PBPTTSSB--PBEEEEE-SS-SS-SEEEEE-GGGTSS-S--EEEHHHHHHHHHHHHH-TTS-SS----HHHHHHHHTT-S-HHHHHHHHHHHEEEEEEPPPPTT--S--GGGEEEEETTHHHH-------

Foldseek 3Di:
DDDDDDDDDPDDPPPPDDPPDPPPPVDPDPQPAQQQPQEFEQEADPVGDGFRFGWHKDADPPDPVQRIKTFAPVVVVRTVRQDIGGRVLVVVLLLCLADPDPPPHLHHDDPVVNVCVVVVVADSVRSSVVVVQFAPHWYAYGDDPPDPDDDSVRTHTHTPVPVVSPPPPPPD

pLDDT: mean 78.11, std 17.44, range [39.5, 95.88]